Protein AF-A0A7J2JXR3-F1 (afdb_monomer)

pLDDT: mean 86.24, std 17.42, range [40.31, 98.44]

Sequence (85 aa):
MSQAEGGQEFFWRARITRGGAVLLGRSVACDAHEPSRPVRVITHAHNDHITGLSRSLRECSWILMTEATRDLLAVLKRRDLHRLA

Radius of gyration: 15.14 Å; Cα contacts (8 Å, |Δi|>4): 134; chains: 1; bounding box: 34×49×25 Å

Mean predicted aligned error: 7.12 Å

Nearest PDB structures (foldseek):
  1m2x-assembly3_C  TM=6.508E-01  e=1.101E-01  Elizabethkingia meningoseptica
  5acs-assembly1_B  TM=5.989E-01  e=5.443E-01  Pseudomonas aeruginosa
  4f6z-assembly1_A  TM=5.601E-01  e=5.818E-01  Pseudomonas aeruginosa
  4f6h-assembly1_A  TM=5.815E-01  e=8.674E-01  Pseudomonas aeruginosa
  6t5l-assembly1_A  TM=6.387E-01  e=2.517E+00  Myroides odoratimimus

Structure (mmCIF, N/CA/C/O backbone):
data_AF-A0A7J2JXR3-F1
#
_entry.id   AF-A0A7J2JXR3-F1
#
loop_
_atom_site.group_PDB
_atom_site.id
_atom_site.type_symbol
_atom_site.label_atom_id
_atom_site.label_alt_id
_atom_site.label_comp_id
_atom_site.label_asym_id
_atom_site.label_entity_id
_atom_site.label_seq_id
_atom_site.pdbx_PDB_ins_code
_atom_site.Cartn_x
_atom_site.Cartn_y
_atom_site.Cartn_z
_atom_site.occupancy
_atom_site.B_iso_or_equiv
_atom_site.auth_seq_id
_atom_site.auth_comp_id
_atom_site.auth_asym_id
_atom_site.auth_atom_id
_atom_site.pdbx_PDB_model_num
ATOM 1 N N . MET A 1 1 ? -21.584 34.187 -14.648 1.00 40.31 1 MET A N 1
ATOM 2 C CA . MET A 1 1 ? -21.507 32.730 -14.890 1.00 40.31 1 MET A CA 1
ATOM 3 C C . MET A 1 1 ? -20.328 32.202 -14.090 1.00 40.31 1 MET A C 1
ATOM 5 O O . MET A 1 1 ? -19.228 32.716 -14.241 1.00 40.31 1 MET A O 1
ATOM 9 N N . SER A 1 2 ? -20.619 31.325 -13.129 1.00 43.47 2 SER A N 1
ATOM 10 C CA . SER A 1 2 ? -19.735 30.902 -12.035 1.00 43.47 2 SER A CA 1
ATOM 11 C C . SER A 1 2 ? -18.629 29.962 -12.527 1.00 43.47 2 SER A C 1
ATOM 13 O O . SER A 1 2 ? -18.925 28.904 -13.069 1.00 43.47 2 SER A O 1
ATOM 15 N N . GLN A 1 3 ? -17.364 30.330 -12.315 1.00 48.00 3 GLN A N 1
ATOM 16 C CA . GLN A 1 3 ? -16.194 29.470 -12.539 1.00 48.00 3 GLN A CA 1
ATOM 17 C C . GLN A 1 3 ? -15.801 28.699 -11.260 1.00 48.00 3 GLN A C 1
ATOM 19 O O . GLN A 1 3 ? -14.641 28.716 -10.858 1.00 48.00 3 GLN A O 1
ATOM 24 N N . ALA A 1 4 ? -16.758 28.055 -10.580 1.00 47.31 4 ALA A N 1
ATOM 25 C CA . ALA A 1 4 ? -16.512 27.401 -9.284 1.00 47.31 4 ALA A CA 1
ATOM 26 C C . ALA A 1 4 ? -16.911 25.911 -9.204 1.00 47.31 4 ALA A C 1
ATOM 28 O O . ALA A 1 4 ? -16.928 25.354 -8.109 1.00 47.31 4 ALA A O 1
ATOM 29 N N . GLU A 1 5 ? -17.208 25.240 -10.322 1.00 47.34 5 GLU A N 1
ATOM 30 C CA . GLU A 1 5 ? -17.742 23.862 -10.287 1.00 47.34 5 GLU A CA 1
ATOM 31 C C . GLU A 1 5 ? -16.705 22.763 -10.599 1.00 47.34 5 GLU A C 1
ATOM 33 O O . GLU A 1 5 ? -16.850 21.635 -10.135 1.00 47.34 5 GLU A O 1
ATOM 38 N N . GLY A 1 6 ? -15.589 23.074 -11.270 1.00 46.88 6 GLY A N 1
ATOM 39 C CA . GLY A 1 6 ? -14.596 22.056 -11.664 1.00 46.88 6 GLY A CA 1
ATOM 40 C C . GLY A 1 6 ? -13.706 21.515 -10.531 1.00 46.88 6 GLY A C 1
ATOM 41 O O . GLY A 1 6 ? -13.153 20.424 -10.640 1.00 46.88 6 GLY A O 1
ATOM 42 N N . GLY A 1 7 ? -13.568 22.248 -9.420 1.00 48.50 7 GLY A N 1
ATOM 43 C CA . GLY A 1 7 ? -12.697 21.857 -8.300 1.00 48.50 7 GLY A CA 1
ATOM 44 C C . GLY A 1 7 ? -13.278 20.767 -7.391 1.00 48.50 7 GLY A C 1
ATOM 45 O O . GLY A 1 7 ? -12.527 20.059 -6.722 1.00 48.50 7 GLY A O 1
ATOM 46 N N . GLN A 1 8 ? -14.606 20.606 -7.370 1.00 51.03 8 GLN A N 1
ATOM 47 C CA . GLN A 1 8 ? -15.274 19.638 -6.494 1.00 51.03 8 GLN A CA 1
ATOM 48 C C . GLN A 1 8 ? -15.418 18.246 -7.123 1.00 51.03 8 GLN A C 1
ATOM 50 O O . GLN A 1 8 ? -15.505 17.258 -6.397 1.00 51.03 8 GLN A O 1
ATOM 55 N N . GLU A 1 9 ? -15.400 18.134 -8.452 1.00 52.69 9 GLU A N 1
ATOM 56 C CA . GLU A 1 9 ? -15.651 16.863 -9.141 1.00 52.69 9 GLU A CA 1
ATOM 57 C C . GLU A 1 9 ? -14.472 15.874 -9.036 1.00 52.69 9 GLU A C 1
ATOM 59 O O . GLU A 1 9 ? -14.668 14.668 -8.873 1.00 52.69 9 GLU A O 1
ATOM 64 N N . PHE A 1 10 ? -13.230 16.372 -9.062 1.00 52.53 10 PHE A N 1
ATOM 65 C CA . PHE A 1 10 ? -12.027 15.528 -9.012 1.00 52.53 10 PHE A CA 1
ATOM 66 C C . PHE A 1 10 ? -11.717 14.976 -7.619 1.00 52.53 10 PHE A C 1
ATOM 68 O O . PHE A 1 10 ? -11.190 13.868 -7.504 1.00 52.53 10 PHE A O 1
ATOM 75 N N . PHE A 1 11 ? -12.083 15.703 -6.560 1.00 54.94 11 PHE A N 1
ATOM 76 C CA . PHE A 1 11 ? -11.743 15.339 -5.180 1.00 54.94 11 PHE A CA 1
ATOM 77 C C . PHE A 1 11 ? -12.387 14.017 -4.738 1.00 54.94 11 PHE A C 1
ATOM 79 O O . PHE A 1 11 ? -11.840 13.301 -3.898 1.00 54.94 11 PHE A O 1
ATOM 86 N N . TRP A 1 12 ? -13.531 13.664 -5.335 1.00 65.94 12 TRP A N 1
ATOM 87 C CA . TRP A 1 12 ? -14.207 12.388 -5.099 1.00 65.94 12 TRP A CA 1
ATOM 88 C C . TRP A 1 12 ? -13.615 11.227 -5.905 1.00 65.94 12 TRP A C 1
ATOM 90 O O . TRP A 1 12 ? -13.837 10.070 -5.547 1.00 65.94 12 TRP A O 1
ATOM 100 N N . ARG A 1 13 ? -12.864 11.515 -6.979 1.00 79.88 13 ARG A N 1
ATOM 101 C CA . ARG A 1 13 ? -12.271 10.501 -7.860 1.00 79.88 13 ARG A CA 1
ATOM 102 C C . ARG A 1 13 ? -10.893 10.079 -7.366 1.00 79.88 13 ARG A C 1
ATOM 104 O O . ARG A 1 13 ? -10.680 8.885 -7.153 1.00 79.88 13 ARG A O 1
ATOM 111 N N . ALA A 1 14 ? -9.991 11.042 -7.150 1.00 90.94 14 ALA A N 1
ATOM 112 C CA . ALA A 1 14 ? -8.634 10.763 -6.695 1.00 90.94 14 ALA A CA 1
ATOM 113 C C . ALA A 1 14 ? -8.007 11.903 -5.875 1.00 90.94 14 ALA A C 1
ATOM 115 O O . ALA A 1 14 ? -8.183 13.0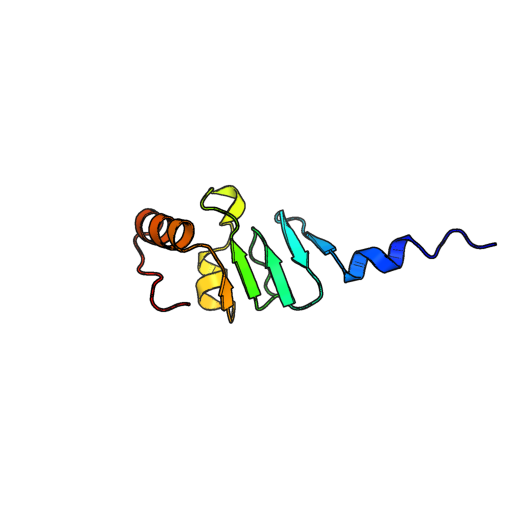79 -6.187 1.00 90.94 14 ALA A O 1
ATOM 116 N N . ARG A 1 15 ? -7.226 11.556 -4.844 1.00 93.69 15 ARG A N 1
ATOM 117 C CA . ARG A 1 15 ? -6.433 12.507 -4.040 1.00 93.69 15 ARG A CA 1
ATOM 118 C C . ARG A 1 15 ? -5.166 11.850 -3.506 1.00 93.69 15 ARG A C 1
ATOM 120 O O . ARG A 1 15 ? -5.208 10.690 -3.120 1.00 93.69 15 ARG A O 1
ATOM 127 N N . ILE A 1 16 ? -4.082 12.613 -3.383 1.00 94.50 16 ILE A N 1
ATOM 128 C CA . ILE A 1 16 ? -2.833 12.164 -2.751 1.00 94.50 16 ILE A CA 1
ATOM 129 C C . ILE A 1 16 ? -2.783 12.652 -1.296 1.00 94.50 16 ILE A C 1
ATOM 131 O O . ILE A 1 16 ? -3.048 13.825 -1.020 1.00 94.50 16 ILE A O 1
ATOM 135 N N . THR A 1 17 ? -2.485 11.765 -0.346 1.00 95.00 17 THR A N 1
ATOM 136 C CA . THR A 1 17 ? -2.286 12.147 1.062 1.00 95.00 17 THR A CA 1
ATOM 137 C C . THR A 1 17 ? -0.883 12.704 1.286 1.00 95.00 17 THR A C 1
ATOM 139 O O . THR A 1 17 ? 0.026 12.492 0.488 1.00 95.00 17 THR A O 1
ATOM 142 N N . ARG A 1 18 ? -0.658 13.365 2.428 1.00 92.31 18 ARG A N 1
ATOM 143 C CA . ARG A 1 18 ? 0.696 13.799 2.821 1.00 92.31 18 ARG A CA 1
ATOM 144 C C . ARG A 1 18 ? 1.697 12.641 2.923 1.00 92.31 18 ARG A C 1
ATOM 146 O O . ARG A 1 18 ? 2.887 12.871 2.775 1.00 92.31 18 ARG A O 1
ATOM 153 N N . GLY A 1 19 ? 1.215 11.423 3.176 1.00 89.25 19 GLY A N 1
ATOM 154 C CA . GLY A 1 19 ? 2.032 10.210 3.222 1.00 89.25 19 GLY A CA 1
ATOM 155 C C . GLY A 1 19 ? 2.264 9.553 1.859 1.00 89.25 19 GLY A C 1
ATOM 156 O O . GLY A 1 19 ? 2.783 8.445 1.828 1.00 89.25 19 GLY A O 1
ATOM 157 N N . GLY A 1 20 ? 1.843 10.181 0.755 1.00 93.81 20 GLY A N 1
ATOM 158 C CA . GLY A 1 20 ? 2.012 9.651 -0.602 1.00 93.81 20 GLY A CA 1
ATOM 159 C C . GLY A 1 20 ? 0.954 8.629 -1.032 1.00 93.81 20 GLY A C 1
ATOM 160 O O . GLY A 1 20 ? 1.041 8.101 -2.136 1.00 93.81 20 GLY A O 1
ATOM 161 N N . ALA A 1 21 ? -0.068 8.357 -0.211 1.00 97.00 21 ALA A N 1
ATOM 162 C CA . ALA A 1 21 ? -1.120 7.412 -0.580 1.00 97.00 21 ALA A CA 1
ATOM 163 C C . ALA A 1 21 ? -2.011 8.016 -1.666 1.00 97.00 21 ALA A C 1
ATOM 165 O O . ALA A 1 21 ? -2.574 9.096 -1.466 1.00 97.00 21 ALA A O 1
ATOM 166 N N . VAL A 1 22 ? -2.194 7.306 -2.778 1.00 96.94 22 VAL A N 1
ATOM 167 C CA . VAL A 1 22 ? -3.160 7.696 -3.811 1.00 96.94 22 VAL A CA 1
ATOM 168 C C . VAL A 1 22 ? -4.510 7.092 -3.456 1.00 96.94 22 VAL A C 1
ATOM 170 O O . VAL A 1 22 ? -4.715 5.885 -3.552 1.00 96.94 22 VAL A O 1
ATOM 173 N N . LEU A 1 23 ? -5.438 7.929 -3.013 1.00 96.69 23 LEU A N 1
ATOM 174 C CA . LEU A 1 23 ? -6.789 7.526 -2.650 1.00 96.69 23 LEU A CA 1
ATOM 175 C C . LEU A 1 23 ? -7.660 7.535 -3.893 1.00 96.69 23 LEU A C 1
ATOM 177 O O . LEU A 1 23 ? -7.763 8.575 -4.534 1.00 96.69 23 LEU A O 1
ATOM 181 N N . LEU A 1 24 ? -8.324 6.420 -4.188 1.00 95.31 24 LEU A N 1
ATOM 182 C CA . LEU A 1 24 ? -9.246 6.295 -5.318 1.00 95.31 24 LEU A CA 1
ATOM 183 C C . LEU A 1 24 ? -10.661 6.002 -4.814 1.00 95.31 24 LEU A C 1
ATOM 185 O O . LEU A 1 24 ? -10.881 5.061 -4.042 1.00 95.31 24 LEU A O 1
ATOM 189 N N . GLY A 1 25 ? -11.629 6.829 -5.207 1.00 92.50 25 GLY A N 1
ATOM 190 C CA . GLY A 1 25 ? -13.020 6.701 -4.763 1.00 92.50 25 GLY A CA 1
ATOM 191 C C . GLY A 1 25 ? -13.139 6.784 -3.241 1.00 92.50 25 GLY A C 1
ATOM 192 O O . GLY A 1 25 ? -12.606 7.717 -2.644 1.00 92.50 25 GLY A O 1
ATOM 193 N N . ARG A 1 26 ? -13.786 5.798 -2.599 1.00 92.38 26 ARG A N 1
ATOM 194 C CA . ARG A 1 26 ? -13.963 5.717 -1.129 1.00 92.38 26 ARG A CA 1
ATOM 195 C C . ARG A 1 26 ? -13.295 4.518 -0.452 1.00 92.38 26 ARG A C 1
ATOM 197 O O . ARG A 1 26 ? -13.252 4.493 0.771 1.00 92.38 26 ARG A O 1
ATOM 204 N N . SER A 1 27 ? -12.748 3.570 -1.213 1.00 95.38 27 SER A N 1
ATOM 205 C CA . SER A 1 27 ? -12.350 2.265 -0.656 1.00 95.38 27 SER A CA 1
ATOM 206 C C . SER A 1 27 ? -10.907 1.860 -0.933 1.00 95.38 27 SER A C 1
ATOM 208 O O . SER A 1 27 ? -10.379 1.018 -0.215 1.00 95.38 27 SER A O 1
ATOM 210 N N . VAL A 1 28 ? -10.262 2.464 -1.935 1.00 97.31 28 VAL A N 1
ATOM 211 C CA . VAL A 1 28 ? -8.936 2.042 -2.404 1.00 97.31 28 VAL A CA 1
ATOM 212 C C . VAL A 1 28 ? -7.872 3.078 -2.042 1.00 97.31 28 VAL A C 1
ATOM 214 O O . VAL A 1 28 ? -8.117 4.284 -2.165 1.00 97.31 28 VAL A O 1
ATOM 217 N N . ALA A 1 29 ? -6.704 2.595 -1.616 1.00 97.88 29 ALA A N 1
ATOM 218 C CA . ALA A 1 29 ? -5.464 3.354 -1.483 1.00 97.88 29 ALA A CA 1
ATOM 219 C C . ALA A 1 29 ? -4.292 2.627 -2.163 1.00 97.88 29 ALA A C 1
ATOM 221 O O . ALA A 1 29 ? -4.022 1.459 -1.868 1.00 97.88 29 ALA A O 1
ATOM 222 N N . CYS A 1 30 ? -3.553 3.336 -3.015 1.00 98.12 30 CYS A N 1
ATOM 223 C CA . CYS A 1 30 ? -2.347 2.831 -3.672 1.00 98.12 30 CYS A CA 1
ATOM 224 C C . CYS A 1 30 ? -1.078 3.363 -2.985 1.00 98.12 30 CYS A C 1
ATOM 226 O O . CYS A 1 30 ? -1.047 4.505 -2.525 1.00 98.12 30 CYS A O 1
ATOM 228 N N . ASP A 1 31 ? -0.039 2.532 -2.914 1.00 97.38 31 ASP A N 1
ATOM 229 C CA . ASP A 1 31 ? 1.372 2.853 -2.627 1.00 97.38 31 ASP A CA 1
ATOM 230 C C . ASP A 1 31 ? 1.773 3.568 -1.305 1.00 97.38 31 ASP A C 1
ATOM 232 O O . ASP A 1 31 ? 2.893 3.388 -0.849 1.00 97.38 31 ASP A O 1
ATOM 236 N N . ALA A 1 32 ? 0.857 4.111 -0.490 1.00 97.31 32 ALA A N 1
ATOM 237 C CA . ALA A 1 32 ? 1.035 4.188 0.986 1.00 97.31 32 ALA A CA 1
ATOM 238 C C . ALA A 1 32 ? -0.228 3.838 1.805 1.00 97.31 32 ALA A C 1
ATOM 240 O O . ALA A 1 32 ? -1.347 4.042 1.332 1.00 97.31 32 ALA A O 1
ATOM 241 N N . HIS A 1 33 ? -0.066 3.213 2.976 1.00 97.25 33 HIS A N 1
ATOM 242 C CA . HIS A 1 33 ? -1.205 2.781 3.795 1.00 97.25 33 HIS A CA 1
ATOM 243 C C . HIS A 1 33 ? -2.093 3.969 4.196 1.00 97.25 33 HIS A C 1
ATOM 245 O O . HIS A 1 33 ? -1.588 4.992 4.656 1.00 97.25 33 HIS A O 1
ATOM 251 N N . GLU A 1 34 ? -3.409 3.801 4.081 1.00 97.25 34 GLU A N 1
ATOM 252 C CA . GLU A 1 34 ? -4.406 4.780 4.506 1.00 97.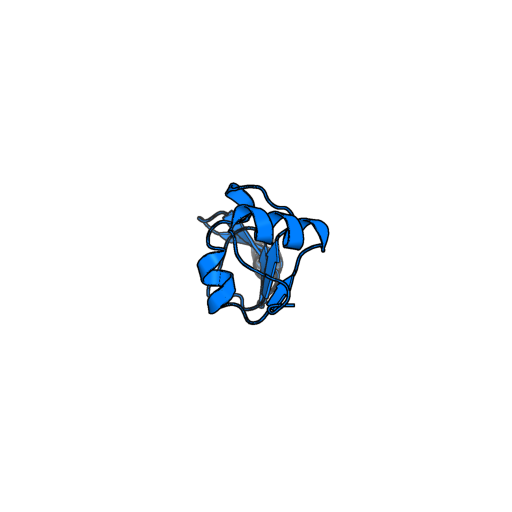25 34 GLU A CA 1
ATOM 253 C C . GLU A 1 34 ? -5.504 4.065 5.315 1.00 97.25 34 GLU A C 1
ATOM 255 O O . GLU A 1 34 ? -6.245 3.270 4.734 1.00 97.25 34 GLU A O 1
ATOM 260 N N . PRO A 1 35 ? -5.658 4.354 6.622 1.00 95.88 35 PRO A N 1
ATOM 261 C CA . PRO A 1 35 ? -6.641 3.683 7.478 1.00 95.88 35 PRO A CA 1
ATOM 262 C C . PRO A 1 35 ? -8.093 3.838 7.015 1.00 95.88 35 PRO A C 1
ATOM 264 O O . PRO A 1 35 ? -8.914 2.958 7.255 1.00 95.88 35 PRO A O 1
ATOM 267 N N . SER A 1 36 ? -8.429 4.937 6.329 1.00 94.94 36 SER A N 1
ATOM 268 C CA . SER A 1 36 ? -9.782 5.140 5.797 1.00 94.94 36 SER A CA 1
ATOM 269 C C . SER A 1 36 ? -10.114 4.269 4.576 1.00 94.94 36 SER A C 1
ATOM 271 O O . SER A 1 36 ? -11.247 4.327 4.097 1.00 94.94 36 SER A O 1
ATOM 273 N N . ARG A 1 37 ? -9.160 3.477 4.053 1.00 96.31 37 ARG A N 1
ATOM 274 C CA . ARG A 1 37 ? -9.312 2.657 2.841 1.00 96.31 37 ARG A CA 1
ATOM 275 C C . ARG A 1 37 ? -9.052 1.173 3.110 1.00 96.31 37 ARG A C 1
ATOM 277 O O . ARG A 1 37 ? -7.901 0.779 3.287 1.00 96.31 37 ARG A O 1
ATOM 284 N N . PRO A 1 38 ? -10.093 0.320 3.087 1.00 97.50 38 PRO A N 1
ATOM 285 C CA . PRO A 1 38 ? -9.937 -1.104 3.376 1.00 97.50 38 PRO A CA 1
ATOM 286 C C . PRO A 1 38 ? -9.203 -1.883 2.277 1.00 97.50 38 PRO A C 1
ATOM 288 O O . PRO A 1 38 ? -8.757 -2.997 2.542 1.00 97.50 38 PRO A O 1
ATOM 291 N N . VAL A 1 39 ? -9.078 -1.340 1.060 1.00 98.25 39 VAL A N 1
ATOM 292 C CA . VAL A 1 39 ? -8.392 -1.997 -0.060 1.00 98.25 39 VAL A CA 1
ATOM 293 C C . VAL A 1 39 ? -7.065 -1.306 -0.341 1.00 98.25 39 VAL A C 1
ATOM 295 O O . VAL A 1 39 ? -7.014 -0.121 -0.677 1.00 98.25 39 VAL A O 1
ATOM 298 N N . ARG A 1 40 ? -5.985 -2.076 -0.252 1.00 97.81 40 ARG A N 1
ATOM 299 C CA . ARG A 1 40 ? -4.625 -1.652 -0.565 1.00 97.81 40 ARG A CA 1
ATOM 300 C C . ARG A 1 40 ? -4.223 -2.164 -1.942 1.00 97.81 40 ARG A C 1
ATOM 302 O O . ARG A 1 40 ? -4.301 -3.360 -2.176 1.00 97.81 40 ARG A O 1
ATOM 309 N N . VAL A 1 41 ? -3.716 -1.296 -2.809 1.00 98.44 41 VAL A N 1
ATOM 310 C CA . VAL A 1 41 ? -3.007 -1.704 -4.032 1.00 98.44 41 VAL A CA 1
ATOM 311 C C . VAL A 1 41 ? -1.521 -1.397 -3.862 1.00 98.44 41 VAL A C 1
ATOM 313 O O . VAL A 1 41 ? -1.166 -0.308 -3.407 1.00 98.44 41 VAL A O 1
ATOM 316 N N . ILE A 1 42 ? -0.660 -2.356 -4.196 1.00 98.25 42 ILE A N 1
ATOM 317 C CA . ILE A 1 42 ? 0.793 -2.163 -4.262 1.00 98.25 42 ILE A CA 1
ATOM 318 C C . ILE A 1 42 ? 1.207 -2.342 -5.715 1.00 98.25 42 ILE A C 1
ATOM 320 O O . ILE A 1 42 ? 1.081 -3.439 -6.261 1.00 98.25 42 ILE A O 1
ATOM 324 N N . THR A 1 43 ? 1.675 -1.265 -6.341 1.00 97.88 43 THR A N 1
ATOM 325 C CA . THR A 1 43 ? 2.044 -1.291 -7.761 1.00 97.88 43 THR A CA 1
ATOM 326 C C . THR A 1 43 ? 3.324 -2.087 -8.000 1.00 97.88 43 THR A C 1
ATOM 328 O O . THR A 1 43 ? 3.393 -2.858 -8.954 1.00 97.88 43 THR A O 1
ATOM 331 N N . HIS A 1 44 ? 4.322 -1.925 -7.127 1.00 97.19 44 HIS A N 1
ATOM 332 C CA . HIS A 1 44 ? 5.603 -2.629 -7.178 1.00 97.19 44 HIS A CA 1
ATOM 333 C C . HIS A 1 44 ? 6.355 -2.550 -5.836 1.00 97.19 44 HIS A C 1
ATOM 335 O O . HIS A 1 44 ? 5.985 -1.801 -4.932 1.00 97.19 44 HIS A O 1
ATOM 341 N N . ALA A 1 45 ? 7.423 -3.341 -5.693 1.00 95.50 45 ALA A N 1
ATOM 342 C CA . ALA A 1 45 ? 8.150 -3.529 -4.434 1.00 95.50 45 ALA A CA 1
ATOM 343 C C . ALA A 1 45 ? 9.354 -2.581 -4.249 1.00 95.50 45 ALA A C 1
ATOM 345 O O . ALA A 1 45 ? 10.451 -3.025 -3.905 1.00 95.50 45 ALA A O 1
ATOM 346 N N . HIS A 1 46 ? 9.159 -1.276 -4.438 1.00 95.06 46 HIS A N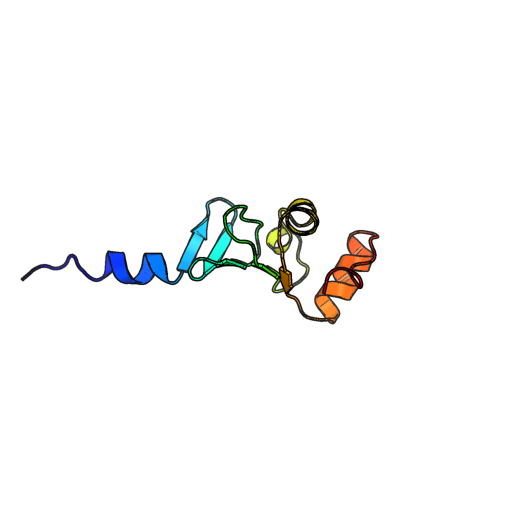 1
ATOM 347 C CA . HIS A 1 46 ? 10.119 -0.268 -3.974 1.00 95.06 46 HIS A CA 1
ATOM 348 C C . HIS A 1 46 ? 9.747 0.262 -2.586 1.00 95.06 46 HIS A C 1
ATOM 350 O O . HIS A 1 46 ? 8.584 0.239 -2.184 1.00 95.06 46 HIS A O 1
ATOM 356 N N . ASN A 1 47 ? 10.756 0.689 -1.819 1.00 91.56 47 ASN A N 1
ATOM 357 C CA . A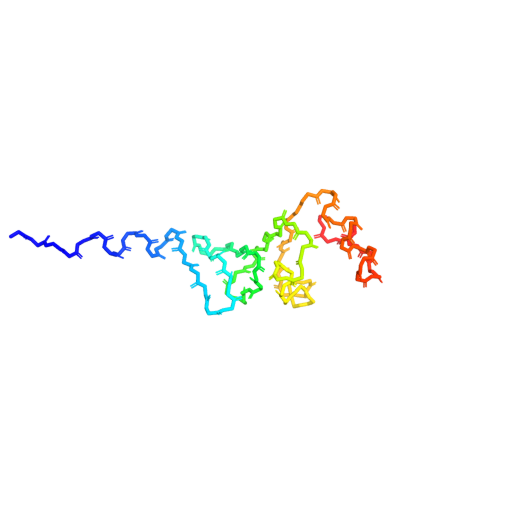SN A 1 47 ? 10.601 1.017 -0.399 1.00 91.56 47 ASN A CA 1
ATOM 358 C C . ASN A 1 47 ? 9.585 2.147 -0.143 1.00 91.56 47 ASN A C 1
ATOM 360 O O . ASN A 1 47 ? 8.819 2.089 0.815 1.00 91.56 47 ASN A O 1
ATOM 364 N N . ASP A 1 48 ? 9.556 3.142 -1.018 1.00 92.06 48 ASP A N 1
ATOM 365 C CA . ASP A 1 48 ? 8.631 4.273 -1.008 1.00 92.06 48 ASP A CA 1
ATOM 366 C C . ASP A 1 48 ? 7.173 3.868 -1.294 1.00 92.06 48 ASP A C 1
ATOM 368 O O . ASP A 1 48 ? 6.268 4.419 -0.666 1.00 92.06 48 ASP A O 1
ATOM 372 N N . HIS A 1 49 ? 6.937 2.831 -2.107 1.00 95.88 49 HIS A N 1
ATOM 373 C CA . HIS A 1 49 ? 5.596 2.319 -2.453 1.00 95.88 49 HIS A CA 1
ATOM 374 C C . HIS A 1 49 ? 5.036 1.264 -1.469 1.00 95.88 49 HIS A C 1
ATOM 376 O O . HIS A 1 49 ? 3.879 0.835 -1.556 1.00 95.88 49 HIS A O 1
ATOM 382 N N . ILE A 1 50 ? 5.832 0.826 -0.491 1.00 95.44 50 ILE A N 1
ATOM 383 C CA . ILE A 1 50 ? 5.419 -0.163 0.528 1.00 95.44 50 ILE A CA 1
ATOM 384 C C . ILE A 1 50 ? 5.328 0.436 1.934 1.00 95.44 50 ILE A C 1
ATOM 386 O O . ILE A 1 50 ? 5.259 -0.285 2.938 1.00 95.44 50 ILE A O 1
ATOM 390 N N . THR A 1 51 ? 5.300 1.764 2.019 1.00 94.69 51 THR A N 1
ATOM 391 C CA . THR A 1 51 ? 5.180 2.495 3.278 1.00 94.69 51 THR A CA 1
ATOM 392 C C . THR A 1 51 ? 3.905 2.084 4.021 1.00 94.69 51 THR A C 1
ATOM 394 O O . THR A 1 51 ? 2.791 2.137 3.494 1.00 94.69 51 THR A O 1
ATOM 397 N N . GLY A 1 52 ? 4.065 1.645 5.272 1.00 95.19 52 GLY A N 1
ATOM 398 C CA . GLY A 1 52 ? 2.948 1.173 6.094 1.00 95.19 52 GLY A CA 1
ATOM 399 C C . GLY A 1 52 ? 2.432 -0.229 5.738 1.00 95.19 52 GLY A C 1
ATOM 400 O O . GLY A 1 52 ? 1.344 -0.598 6.183 1.00 95.19 52 GLY A O 1
ATOM 401 N N . LEU A 1 53 ? 3.191 -1.044 4.993 1.00 94.75 53 LEU A N 1
ATOM 402 C CA . LEU A 1 53 ? 2.810 -2.423 4.652 1.00 94.75 53 LEU A CA 1
ATOM 403 C C . LEU A 1 53 ? 2.400 -3.250 5.879 1.00 94.75 53 LEU A C 1
ATOM 405 O O . LEU A 1 53 ? 1.345 -3.871 5.867 1.00 94.75 53 LEU A O 1
ATOM 409 N N . SER A 1 54 ? 3.170 -3.210 6.972 1.00 93.56 54 SER A N 1
ATOM 410 C CA . SER A 1 54 ? 2.838 -3.956 8.197 1.00 93.56 54 SER A CA 1
ATOM 411 C C . SER A 1 54 ? 1.480 -3.575 8.792 1.00 93.56 54 SER A C 1
ATOM 413 O O . SER A 1 54 ? 0.848 -4.419 9.420 1.00 93.56 54 SER A O 1
ATOM 415 N N . ARG A 1 55 ? 1.037 -2.324 8.608 1.00 95.94 55 ARG A N 1
ATOM 416 C CA . ARG A 1 55 ? -0.305 -1.876 9.002 1.00 95.94 55 ARG A CA 1
ATOM 417 C C . ARG A 1 55 ? -1.352 -2.386 8.028 1.00 95.94 55 ARG A C 1
ATOM 419 O O . ARG A 1 55 ? -2.330 -2.972 8.465 1.00 95.94 55 ARG 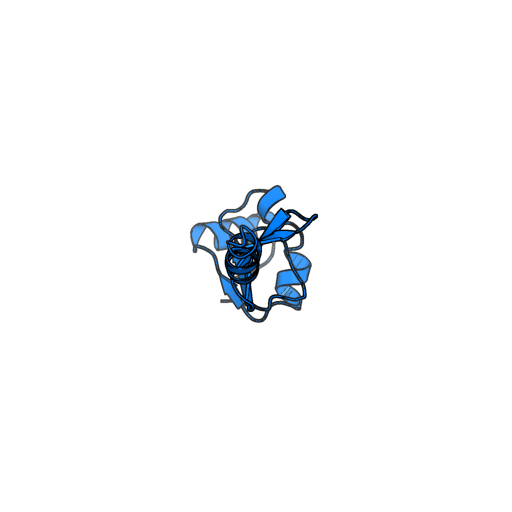A O 1
ATOM 426 N N . SE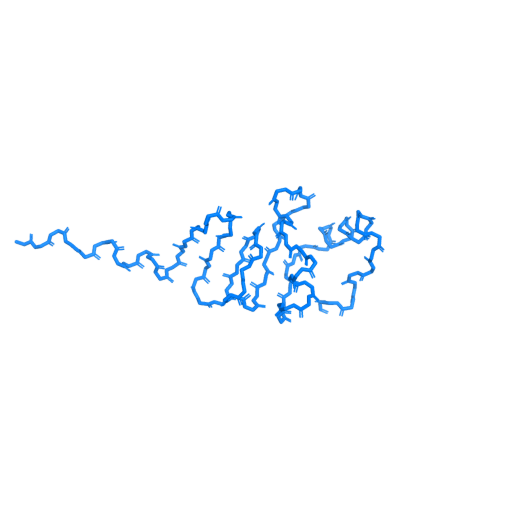R A 1 56 ? -1.089 -2.278 6.726 1.00 95.81 56 SER A N 1
ATOM 427 C CA . SER A 1 56 ? -1.980 -2.816 5.689 1.00 95.81 56 SER A CA 1
ATOM 428 C C . SER A 1 56 ? -2.274 -4.302 5.915 1.00 95.81 56 SER A C 1
ATOM 430 O O . SER A 1 56 ? -3.432 -4.686 5.922 1.00 95.81 56 SER A O 1
ATOM 432 N N . LEU A 1 57 ? -1.252 -5.113 6.221 1.00 93.62 57 LEU A N 1
ATOM 433 C CA . LEU A 1 57 ? -1.389 -6.552 6.513 1.00 93.62 57 LEU A CA 1
ATOM 434 C C . LEU A 1 57 ? -2.244 -6.874 7.754 1.00 93.62 57 LEU A C 1
ATOM 436 O O . LEU A 1 57 ? -2.584 -8.035 7.956 1.00 93.62 57 LEU A O 1
ATOM 440 N N . ARG A 1 58 ? -2.529 -5.894 8.620 1.00 94.31 58 ARG A N 1
ATOM 441 C CA . ARG A 1 58 ? -3.378 -6.062 9.812 1.00 94.31 58 ARG A CA 1
ATOM 442 C C . ARG A 1 58 ? -4.741 -5.389 9.683 1.00 94.31 58 ARG A C 1
ATOM 444 O O . ARG A 1 58 ? -5.690 -5.850 10.300 1.00 94.31 58 ARG A O 1
ATOM 451 N N . GLU A 1 59 ? -4.801 -4.266 8.973 1.00 96.00 59 GLU A N 1
ATOM 452 C CA . GLU A 1 59 ? -5.928 -3.326 8.997 1.00 96.00 59 GLU A CA 1
ATOM 453 C C . GLU A 1 59 ? -6.728 -3.339 7.682 1.00 96.00 59 GLU A C 1
ATOM 455 O O . GLU A 1 59 ? -7.923 -3.054 7.696 1.00 96.00 59 GLU A O 1
ATOM 460 N N . CYS A 1 60 ? -6.106 -3.670 6.543 1.00 96.75 60 CYS A N 1
ATOM 461 C CA . CYS A 1 60 ? -6.809 -3.742 5.262 1.00 96.75 60 CYS A CA 1
ATOM 462 C C . CYS A 1 60 ? -7.548 -5.077 5.125 1.00 96.75 60 CYS A C 1
ATOM 464 O O . CYS A 1 60 ? -7.022 -6.131 5.472 1.00 96.75 60 CYS A O 1
ATOM 466 N N . SER A 1 61 ? -8.750 -5.033 4.552 1.00 96.44 61 SER A N 1
ATOM 467 C CA . SER A 1 61 ? -9.522 -6.229 4.204 1.00 96.44 61 SER A CA 1
ATOM 468 C C . SER A 1 61 ? -8.935 -6.954 2.995 1.00 96.44 61 SER A C 1
ATOM 470 O O . SER A 1 61 ? -8.995 -8.174 2.933 1.00 96.44 61 SER A O 1
ATOM 472 N N . TRP A 1 62 ? -8.376 -6.198 2.044 1.00 96.69 62 TRP A N 1
ATOM 473 C CA . TRP A 1 62 ? -7.789 -6.734 0.817 1.00 96.69 62 TRP A CA 1
ATOM 474 C C . TRP A 1 62 ? -6.488 -6.020 0.481 1.00 96.69 62 TRP A C 1
ATOM 476 O O . TRP A 1 62 ? -6.397 -4.792 0.587 1.00 96.69 62 TRP A O 1
ATOM 486 N N . ILE A 1 63 ? -5.496 -6.784 0.027 1.00 96.94 63 ILE A N 1
ATOM 487 C CA . ILE A 1 63 ? -4.225 -6.259 -0.468 1.00 96.94 63 ILE A CA 1
ATOM 488 C C . ILE A 1 63 ? -3.967 -6.864 -1.844 1.00 96.94 63 ILE A C 1
ATOM 490 O O . ILE A 1 63 ? -3.694 -8.051 -1.975 1.00 96.94 63 ILE A O 1
ATOM 494 N N . LEU A 1 64 ? -4.052 -6.027 -2.870 1.00 97.69 64 LEU A N 1
ATOM 495 C CA . LEU A 1 64 ? -3.931 -6.408 -4.268 1.00 97.69 64 LEU A CA 1
ATOM 496 C C . LEU A 1 64 ? -2.539 -6.050 -4.787 1.00 97.69 64 LEU A C 1
ATOM 498 O O . LEU A 1 64 ? -2.045 -4.939 -4.574 1.00 97.69 64 LEU A O 1
ATOM 502 N N . MET A 1 65 ? -1.919 -6.993 -5.484 1.00 97.12 65 MET A N 1
ATOM 503 C CA . MET A 1 65 ? -0.626 -6.833 -6.144 1.00 97.12 65 MET A CA 1
ATOM 504 C C . MET A 1 65 ? -0.439 -7.941 -7.183 1.00 97.12 65 MET A C 1
ATOM 506 O O . MET A 1 65 ? -1.179 -8.924 -7.189 1.00 97.12 65 MET A O 1
ATOM 510 N N . THR A 1 66 ? 0.561 -7.802 -8.049 1.00 97.00 66 THR A N 1
ATOM 511 C CA . THR A 1 66 ? 0.966 -8.893 -8.945 1.00 97.00 66 THR A CA 1
ATOM 512 C C . THR A 1 66 ? 1.651 -10.016 -8.165 1.00 97.00 66 THR A C 1
ATOM 514 O O . THR A 1 66 ? 2.251 -9.772 -7.116 1.00 97.00 66 THR A O 1
ATOM 517 N N . GLU A 1 67 ? 1.622 -11.240 -8.698 1.00 96.00 67 GLU A N 1
ATOM 518 C CA . GLU A 1 67 ? 2.310 -12.389 -8.090 1.00 96.00 67 GLU A CA 1
ATOM 519 C C . GLU A 1 67 ? 3.804 -12.117 -7.887 1.00 96.00 67 GLU A C 1
ATOM 521 O O . GLU A 1 67 ? 4.322 -12.306 -6.792 1.00 96.00 67 GLU A O 1
ATOM 526 N N . ALA A 1 68 ? 4.463 -11.532 -8.893 1.00 96.19 68 ALA A N 1
ATOM 527 C CA . ALA A 1 68 ? 5.867 -11.135 -8.802 1.00 96.19 68 ALA A CA 1
ATOM 528 C C . ALA A 1 68 ? 6.136 -10.141 -7.655 1.00 96.19 68 ALA A C 1
ATOM 530 O O . ALA A 1 68 ? 7.138 -10.259 -6.951 1.00 96.19 68 ALA A O 1
ATOM 531 N N . THR A 1 69 ? 5.237 -9.176 -7.426 1.00 96.50 69 THR A N 1
ATOM 532 C CA . THR A 1 69 ? 5.368 -8.219 -6.313 1.00 96.50 69 THR A CA 1
ATOM 533 C C . THR A 1 69 ? 5.165 -8.903 -4.964 1.00 96.50 69 THR A C 1
ATOM 535 O O . THR A 1 69 ? 5.913 -8.630 -4.025 1.00 96.50 69 THR A O 1
ATOM 538 N N . ARG A 1 70 ? 4.188 -9.813 -4.860 1.00 95.19 70 ARG A N 1
ATOM 539 C CA . ARG A 1 70 ? 3.926 -10.601 -3.647 1.00 95.19 70 ARG A CA 1
ATOM 540 C C . ARG A 1 70 ? 5.133 -11.447 -3.270 1.00 95.19 70 ARG A C 1
ATOM 542 O O . ARG A 1 70 ? 5.574 -11.385 -2.125 1.00 95.19 70 ARG A O 1
ATOM 549 N N . ASP A 1 71 ? 5.673 -12.195 -4.223 1.00 94.75 71 ASP A N 1
ATOM 550 C CA . ASP A 1 71 ? 6.774 -13.124 -3.983 1.00 94.75 71 ASP A CA 1
ATOM 551 C C . ASP A 1 71 ? 8.050 -12.356 -3.595 1.00 94.75 71 ASP A C 1
ATOM 553 O O . ASP A 1 71 ? 8.722 -12.699 -2.618 1.00 94.75 71 ASP A O 1
ATOM 557 N N . LEU A 1 72 ? 8.328 -11.231 -4.266 1.00 94.88 72 LEU A N 1
ATOM 558 C CA . LEU A 1 72 ? 9.431 -10.343 -3.897 1.00 94.88 72 LEU A CA 1
ATOM 559 C C . LEU A 1 72 ? 9.249 -9.754 -2.488 1.00 94.88 72 LEU A C 1
ATOM 561 O O . LEU A 1 72 ? 10.188 -9.752 -1.689 1.00 94.88 72 LEU A O 1
ATOM 565 N N . LEU A 1 73 ? 8.044 -9.294 -2.137 1.00 94.44 73 LEU A N 1
ATOM 566 C CA . LEU A 1 73 ? 7.766 -8.792 -0.789 1.00 94.44 73 LEU A CA 1
ATOM 567 C C . LEU A 1 73 ? 7.885 -9.880 0.275 1.00 94.44 73 LEU A C 1
ATOM 569 O O . LEU A 1 73 ? 8.354 -9.583 1.376 1.00 94.44 73 LEU A O 1
ATOM 573 N N . ALA A 1 74 ? 7.508 -11.119 -0.039 1.00 92.44 74 ALA A N 1
ATOM 574 C CA . ALA A 1 74 ? 7.621 -12.237 0.883 1.00 92.44 74 ALA A CA 1
ATOM 575 C C . ALA A 1 74 ? 9.086 -12.514 1.257 1.00 92.44 74 ALA A C 1
AT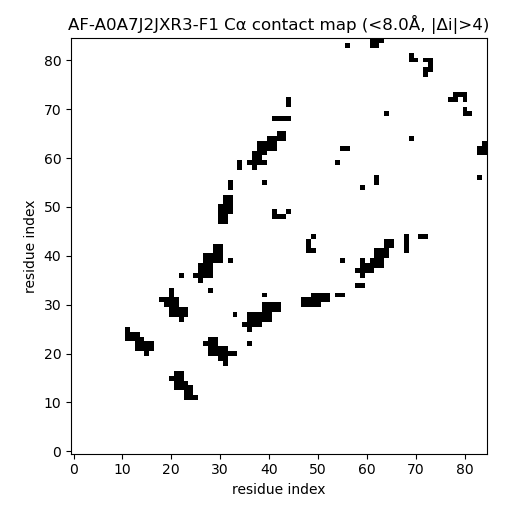OM 577 O O . ALA A 1 74 ? 9.413 -12.656 2.441 1.00 92.44 74 ALA A O 1
ATOM 578 N N . VAL A 1 75 ? 9.986 -12.476 0.268 1.00 92.69 75 VAL A N 1
ATOM 579 C CA . VAL A 1 75 ? 11.437 -12.596 0.479 1.00 92.69 75 VAL A CA 1
ATOM 580 C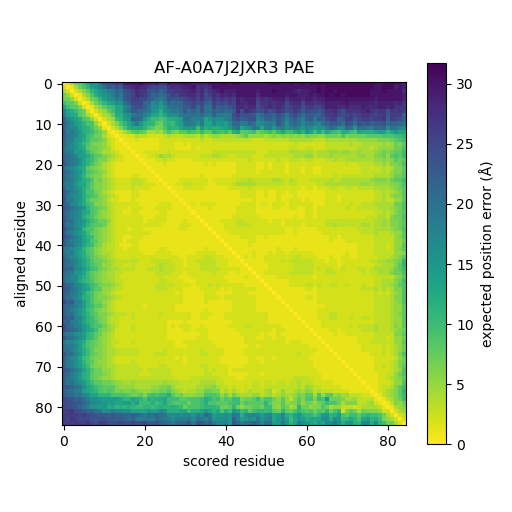 C . VAL A 1 75 ? 11.979 -11.395 1.261 1.00 92.69 75 VAL A C 1
ATOM 582 O O . VAL A 1 75 ? 12.619 -11.571 2.300 1.00 92.69 75 VAL A O 1
ATOM 585 N N . LEU A 1 76 ? 11.682 -10.166 0.820 1.00 88.88 76 LEU A N 1
ATOM 586 C CA . LEU A 1 76 ? 12.207 -8.938 1.436 1.00 88.88 76 LEU A CA 1
ATOM 587 C C . LEU A 1 76 ? 11.734 -8.737 2.881 1.00 88.88 76 LEU A C 1
ATOM 589 O O . LEU A 1 76 ? 12.470 -8.198 3.708 1.00 88.88 76 LEU A O 1
ATOM 593 N N . LYS A 1 77 ? 10.501 -9.144 3.199 1.00 87.88 77 LYS A N 1
ATOM 594 C CA . LYS A 1 77 ? 9.919 -9.021 4.543 1.00 87.88 77 LYS A CA 1
ATOM 595 C C . LYS A 1 77 ? 10.064 -10.287 5.382 1.00 87.88 77 LYS A C 1
ATOM 597 O O . LYS A 1 77 ? 9.624 -10.272 6.531 1.00 87.88 7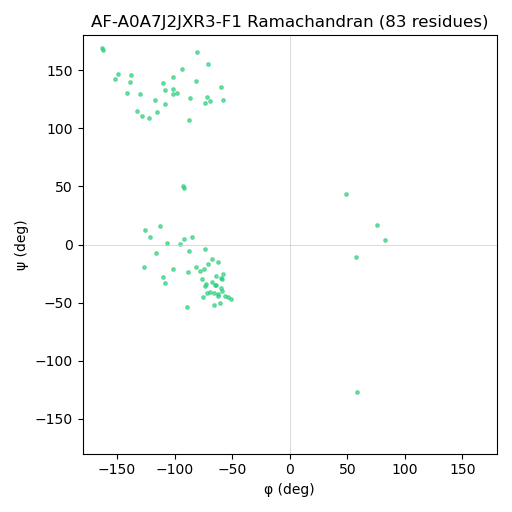7 LYS A O 1
ATOM 602 N N . ARG A 1 78 ? 10.683 -11.346 4.841 1.00 85.19 78 ARG A N 1
ATOM 603 C CA . ARG A 1 78 ? 10.829 -12.662 5.487 1.00 85.19 78 ARG A CA 1
ATOM 604 C C . ARG A 1 78 ? 9.496 -13.171 6.044 1.00 85.19 78 ARG A C 1
ATOM 606 O O . ARG A 1 78 ? 9.415 -13.622 7.185 1.00 85.19 78 ARG A O 1
ATOM 613 N N . ARG A 1 79 ? 8.431 -13.024 5.257 1.00 82.00 79 ARG A N 1
ATOM 614 C CA . ARG A 1 79 ? 7.060 -13.341 5.662 1.00 82.00 79 ARG A CA 1
ATOM 615 C C . ARG A 1 79 ? 6.317 -13.971 4.500 1.00 82.00 79 ARG A C 1
ATOM 617 O O . ARG A 1 79 ? 6.303 -13.403 3.420 1.00 82.00 79 ARG A O 1
ATOM 624 N N . ASP A 1 80 ? 5.655 -15.094 4.741 1.00 79.50 80 ASP A N 1
ATOM 625 C CA . ASP A 1 80 ? 4.757 -15.685 3.753 1.00 79.50 80 ASP A CA 1
ATOM 626 C C . ASP A 1 80 ? 3.510 -14.797 3.569 1.00 79.50 80 ASP A C 1
ATOM 628 O O . ASP A 1 80 ? 2.815 -14.473 4.539 1.00 79.50 80 ASP A O 1
ATOM 632 N N . LEU A 1 81 ? 3.261 -14.375 2.327 1.00 80.88 81 LEU A N 1
ATOM 633 C CA . LEU A 1 81 ? 2.124 -13.542 1.932 1.00 80.88 81 LEU A CA 1
ATOM 634 C C . LEU A 1 81 ? 1.048 -14.327 1.162 1.00 80.88 81 LEU A C 1
ATOM 636 O O . LEU A 1 81 ? 0.028 -13.741 0.806 1.00 80.88 81 LEU A O 1
ATOM 640 N N . HIS A 1 82 ? 1.213 -15.638 0.948 1.00 66.31 82 HIS A N 1
ATOM 641 C CA . HIS A 1 82 ? 0.233 -16.476 0.241 1.00 66.31 82 HIS A CA 1
ATOM 642 C C . HIS A 1 82 ? -1.087 -16.667 1.005 1.00 66.31 82 HIS A C 1
ATOM 644 O O . HIS A 1 82 ? -2.064 -17.123 0.427 1.00 66.31 82 HIS A O 1
ATOM 650 N N . ARG A 1 83 ? -1.149 -16.298 2.291 1.00 57.81 83 ARG A N 1
ATOM 651 C CA . ARG A 1 83 ? -2.368 -16.402 3.120 1.00 57.81 83 ARG A CA 1
ATOM 652 C C . ARG A 1 83 ? -3.249 -15.148 3.128 1.00 57.81 83 ARG A C 1
ATOM 654 O O . ARG A 1 83 ? -4.175 -15.084 3.928 1.00 57.81 83 ARG A O 1
ATOM 661 N N . LEU A 1 84 ? -2.912 -14.127 2.340 1.00 54.19 84 LEU A N 1
ATOM 662 C CA . LEU A 1 84 ? -3.533 -12.795 2.419 1.00 54.19 84 LEU A CA 1
ATOM 663 C C . LEU A 1 84 ? -4.192 -12.338 1.110 1.00 54.19 84 LEU A C 1
ATOM 665 O O . LEU A 1 84 ? -4.625 -11.188 1.033 1.00 54.19 84 LEU A O 1
ATOM 669 N N . ALA A 1 85 ? -4.244 -13.218 0.108 1.00 46.88 85 ALA A N 1
ATOM 670 C CA . ALA A 1 85 ? -4.909 -13.005 -1.173 1.00 46.88 85 ALA A CA 1
ATOM 671 C C . ALA A 1 85 ? -6.095 -13.964 -1.313 1.00 46.88 85 ALA A C 1
ATOM 673 O O . ALA A 1 85 ? -5.932 -15.138 -0.910 1.00 46.88 85 ALA A O 1
#

Solvent-accessible surface area (backbone atoms only — not comparable to full-atom values): 4931 Å² total; per-residue (Å²): 135,85,93,75,66,77,75,64,64,49,65,58,50,47,48,71,45,98,77,60,18,40,34,38,58,78,43,36,19,31,28,13,62,46,93,83,22,43,28,35,38,38,90,48,83,47,77,78,36,47,38,51,48,79,51,40,79,73,69,32,82,39,59,48,61,52,68,70,39,47,55,52,45,20,63,77,64,74,41,89,57,83,88,60,109

Secondary structure (DSSP, 8-state):
----SHHHHHHTTEEE-TT--EEETTTEEESB--TT-SEEE--S--GGGGBTHHHHHHH-SEEE--HHHHHHHHHHHTS--TT--

Foldseek 3Di:
DDPPDPVPPCVQAWDADPLRWIDGHQAETFQEDDLSHQEYEQEAPDPSSCHCVVVNQPRHLAYDYDPVRQVVCCVVVVHRPPVRD